Protein AF-A0A3A4P317-F1 (afdb_monomer_lite)

Sequence (130 aa):
MAFIAAVGSTAVFQEIRVSRVTVLSICASAALLLYILEMVRRRRLREEYSILWLFGSALILILSLKQSWLDRLAHAVGIAYPPSFLFLVGILFIILILIHFSIAISKLHQMNKKMAQELAMLKSTLSDRE

pLDDT: mean 72.69, std 14.6, range [42.28, 97.75]

Radius of gyration: 25.62 Å; chains: 1; bounding box: 72×29×71 Å

Foldseek 3Di:
DVPVVVVVVCVVVVPPPVDVVVVVVVVVVVVVVVVVVVVVVPPPDDPVVVVLVVVLVVVLVVCVVDLVVLCVVCVVVPNPDSVVSSVVVVVVSVVVVVVVVVVVVVVVVVVVVVVVVVVVVVVVVVVVVD

Secondary structure (DSSP, 8-state):
-HHHHHHHHHHHHS-----HHHHHHHHHHHHHHHHHHHHHHT--S-THHHHHHHHHHHHHHHHHH-HHHHHHHHHHHT-S-HHHHHHHHHHHHHHHHHHHHHHHHHHHHHHHHHHHHHHHHHHHHHHTT-

Structure (mmCIF, N/CA/C/O backbone):
data_AF-A0A3A4P317-F1
#
_entry.id   AF-A0A3A4P317-F1
#
loop_
_atom_site.group_PDB
_atom_site.id
_atom_site.type_symbol
_atom_site.label_atom_id
_atom_site.label_alt_id
_atom_site.label_comp_id
_atom_site.label_asym_id
_atom_site.label_entity_id
_atom_site.label_seq_id
_atom_site.pdbx_PDB_ins_code
_atom_site.Cartn_x
_atom_site.Cartn_y
_atom_site.Cartn_z
_atom_site.occupancy
_atom_site.B_iso_or_equiv
_atom_site.auth_seq_id
_atom_site.auth_comp_id
_atom_site.auth_asym_id
_atom_site.auth_atom_id
_atom_site.pdbx_PDB_model_num
ATOM 1 N N . MET A 1 1 ? 41.456 2.085 -30.705 1.00 45.91 1 MET A N 1
ATOM 2 C CA . MET A 1 1 ? 39.987 1.975 -30.537 1.00 45.91 1 MET A CA 1
ATOM 3 C C . MET A 1 1 ? 39.547 0.674 -29.844 1.00 45.91 1 MET A C 1
ATOM 5 O O . MET A 1 1 ? 38.655 0.751 -29.016 1.00 45.91 1 MET A O 1
ATOM 9 N N . ALA A 1 2 ? 40.189 -0.487 -30.060 1.00 48.41 2 ALA A N 1
ATOM 10 C CA . ALA A 1 2 ? 39.817 -1.755 -29.394 1.00 48.41 2 ALA A CA 1
ATOM 11 C C . ALA A 1 2 ? 40.173 -1.867 -27.885 1.00 48.41 2 ALA A C 1
ATOM 13 O O . ALA A 1 2 ? 39.594 -2.678 -27.173 1.00 48.41 2 ALA A O 1
ATOM 14 N N . PHE A 1 3 ? 41.090 -1.036 -27.372 1.00 42.28 3 PHE A N 1
ATOM 15 C CA . PHE A 1 3 ? 41.572 -1.110 -25.982 1.00 42.28 3 PHE A CA 1
ATOM 16 C C . PHE A 1 3 ? 40.591 -0.513 -24.949 1.00 42.28 3 PHE A C 1
ATOM 18 O O . PHE A 1 3 ? 40.491 -1.010 -23.834 1.00 42.28 3 PHE A O 1
ATOM 25 N N . ILE A 1 4 ? 39.802 0.502 -25.328 1.00 48.03 4 ILE A N 1
ATOM 26 C CA . ILE A 1 4 ? 38.842 1.168 -24.423 1.00 48.03 4 ILE A CA 1
ATOM 27 C C . ILE A 1 4 ? 37.583 0.304 -24.211 1.00 48.03 4 ILE A C 1
ATOM 29 O O . ILE A 1 4 ? 37.052 0.248 -23.105 1.00 48.03 4 ILE A O 1
ATOM 33 N N . ALA A 1 5 ? 37.152 -0.444 -25.235 1.00 49.78 5 ALA A N 1
ATOM 34 C CA . ALA A 1 5 ? 36.027 -1.378 -25.131 1.00 49.78 5 ALA A CA 1
ATOM 35 C C . ALA A 1 5 ? 36.350 -2.598 -24.243 1.00 49.78 5 ALA A C 1
ATOM 37 O O . ALA A 1 5 ? 35.496 -3.055 -23.486 1.00 49.78 5 ALA A O 1
ATOM 38 N N . ALA A 1 6 ? 37.595 -3.090 -24.286 1.00 47.53 6 ALA A N 1
ATOM 39 C CA . ALA A 1 6 ? 38.029 -4.218 -23.466 1.00 47.53 6 ALA A CA 1
ATOM 40 C C . ALA A 1 6 ? 38.144 -3.849 -21.977 1.00 47.53 6 ALA A C 1
ATOM 42 O O . ALA A 1 6 ? 37.703 -4.623 -21.139 1.00 47.53 6 ALA A O 1
ATOM 43 N N . VAL A 1 7 ? 38.660 -2.660 -21.642 1.00 51.19 7 VAL A N 1
ATOM 44 C CA . VAL A 1 7 ? 38.822 -2.209 -20.244 1.00 51.19 7 VAL A CA 1
ATOM 45 C C . VAL A 1 7 ? 37.474 -1.895 -19.575 1.00 51.19 7 VAL A C 1
ATOM 47 O O . VAL A 1 7 ? 37.282 -2.219 -18.406 1.00 51.19 7 VAL A O 1
ATOM 50 N N . GLY A 1 8 ? 36.507 -1.330 -20.310 1.00 47.69 8 GLY A N 1
ATOM 51 C CA . GLY A 1 8 ? 35.166 -1.048 -19.779 1.00 47.69 8 GLY A CA 1
ATOM 52 C C . GLY A 1 8 ? 34.302 -2.299 -19.577 1.00 47.69 8 GLY A C 1
ATOM 53 O O . GLY A 1 8 ? 33.553 -2.381 -18.606 1.00 47.69 8 GLY A O 1
ATOM 54 N N . SER A 1 9 ? 34.438 -3.300 -20.456 1.00 49.53 9 SER A N 1
ATOM 55 C CA . SER A 1 9 ? 33.684 -4.556 -20.359 1.00 49.53 9 SER A CA 1
ATOM 56 C C . SER A 1 9 ? 34.301 -5.564 -19.386 1.00 49.53 9 SER A C 1
ATOM 58 O O . SER A 1 9 ? 33.587 -6.436 -18.908 1.00 49.53 9 SER A O 1
ATOM 60 N N . THR A 1 10 ? 35.594 -5.486 -19.065 1.00 48.56 10 THR A N 1
ATOM 61 C CA . THR A 1 10 ? 36.190 -6.348 -18.031 1.00 48.56 10 THR A CA 1
ATOM 62 C C . THR A 1 10 ? 36.025 -5.749 -16.637 1.00 48.56 10 THR A C 1
ATOM 64 O O . THR A 1 10 ? 35.708 -6.486 -15.713 1.00 48.56 10 THR A O 1
ATOM 67 N N . ALA A 1 11 ? 36.097 -4.423 -16.472 1.00 47.72 11 ALA A N 1
ATOM 68 C CA . ALA A 1 11 ? 35.940 -3.777 -15.163 1.00 47.72 11 ALA A CA 1
ATOM 69 C C . ALA A 1 11 ? 34.534 -3.941 -14.549 1.00 47.72 11 ALA A C 1
ATOM 71 O O . ALA A 1 11 ? 34.412 -4.119 -13.340 1.00 47.72 11 ALA A O 1
ATOM 72 N N . VAL A 1 12 ? 33.474 -3.941 -15.368 1.00 50.91 12 VAL A N 1
ATOM 73 C CA . VAL A 1 12 ? 32.085 -4.102 -14.886 1.00 50.91 12 VAL A CA 1
ATOM 74 C C . VAL A 1 12 ? 31.757 -5.560 -14.535 1.00 50.91 12 VAL A C 1
ATOM 76 O O . VAL A 1 12 ? 30.985 -5.813 -13.614 1.00 50.91 12 VAL A O 1
ATOM 79 N N . PHE A 1 13 ? 32.365 -6.532 -15.222 1.00 46.59 13 PHE A N 1
ATOM 80 C CA . PHE A 1 13 ? 32.109 -7.961 -14.995 1.00 46.59 13 PHE A CA 1
ATOM 81 C C . PHE A 1 13 ? 33.074 -8.609 -13.983 1.00 46.59 13 PHE A C 1
ATOM 83 O O . PHE A 1 13 ? 32.813 -9.719 -13.521 1.00 46.59 13 PHE A O 1
ATOM 90 N N . GLN A 1 14 ? 34.164 -7.931 -13.602 1.00 50.50 14 GLN A N 1
ATOM 91 C CA . GLN A 1 14 ? 35.221 -8.478 -12.737 1.00 50.50 14 GLN A CA 1
ATOM 92 C C . GLN A 1 14 ? 35.083 -8.101 -11.243 1.00 50.50 14 GLN A C 1
ATOM 94 O O . GLN A 1 14 ? 35.778 -8.678 -10.409 1.00 50.50 14 GLN A O 1
ATOM 99 N N . GLU A 1 15 ? 34.136 -7.230 -10.869 1.00 49.72 15 GLU A N 1
ATOM 100 C CA . GLU A 1 15 ? 33.822 -6.873 -9.467 1.00 49.72 15 GLU A CA 1
ATOM 101 C C . GLU A 1 15 ? 32.533 -7.520 -8.920 1.00 49.72 15 GLU A C 1
ATOM 103 O O . GLU A 1 15 ? 32.035 -7.135 -7.866 1.00 49.72 15 GLU A O 1
ATOM 108 N N . ILE A 1 16 ? 32.034 -8.604 -9.528 1.00 56.22 16 ILE A N 1
ATOM 109 C C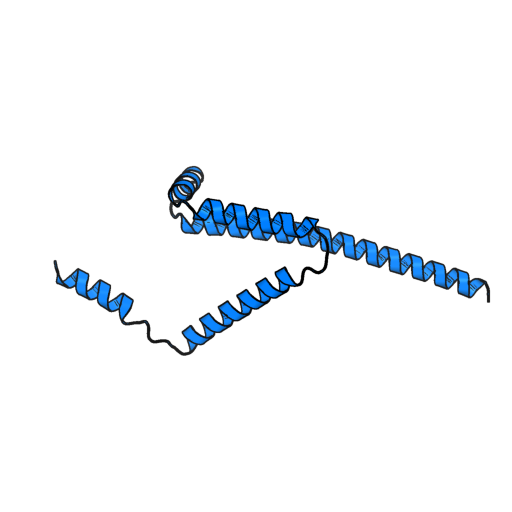A . ILE A 1 16 ? 31.116 -9.521 -8.821 1.00 56.22 16 ILE A CA 1
ATOM 110 C C . ILE A 1 16 ? 31.948 -10.454 -7.924 1.00 56.22 16 ILE A C 1
ATOM 112 O O . ILE A 1 16 ? 31.865 -11.680 -7.997 1.00 56.22 16 ILE A O 1
ATOM 116 N N . ARG A 1 17 ? 32.781 -9.893 -7.036 1.00 58.53 17 ARG A N 1
ATOM 117 C CA . ARG A 1 17 ? 33.127 -10.645 -5.827 1.00 58.53 17 ARG A CA 1
ATOM 118 C C . ARG A 1 17 ? 31.865 -10.649 -4.996 1.00 58.53 17 ARG A C 1
ATOM 120 O O . ARG A 1 17 ? 31.454 -9.601 -4.505 1.00 58.53 17 ARG A O 1
ATOM 127 N N . VAL A 1 18 ? 31.266 -11.825 -4.835 1.00 61.94 18 VAL A N 1
ATOM 128 C CA . VAL A 1 18 ? 30.160 -12.056 -3.902 1.00 61.94 18 VAL A CA 1
ATOM 129 C C . VAL A 1 18 ? 30.687 -11.804 -2.489 1.00 61.94 18 VAL A C 1
ATOM 131 O O . VAL A 1 18 ? 31.138 -12.690 -1.766 1.00 61.94 18 VAL A O 1
ATOM 134 N N . SER A 1 19 ? 30.743 -10.532 -2.127 1.00 72.75 19 SER A N 1
ATOM 135 C CA . SER A 1 19 ? 31.095 -10.068 -0.804 1.00 72.75 19 SER A CA 1
ATOM 136 C C . SER A 1 19 ? 29.987 -10.540 0.129 1.00 72.75 19 SER A C 1
ATOM 138 O O . SER A 1 19 ? 28.810 -10.553 -0.234 1.00 72.75 19 SER A O 1
ATOM 140 N N . ARG A 1 20 ? 30.352 -10.962 1.345 1.00 76.19 20 ARG A N 1
ATOM 141 C CA . ARG A 1 20 ? 29.384 -11.447 2.348 1.00 76.19 20 ARG A CA 1
ATOM 142 C C . ARG A 1 20 ? 28.239 -10.449 2.552 1.00 76.19 20 ARG A C 1
ATOM 144 O O . ARG A 1 20 ? 27.103 -10.854 2.759 1.00 76.19 20 ARG A O 1
ATOM 151 N N . VAL A 1 21 ? 28.542 -9.160 2.399 1.00 79.50 21 VAL A N 1
ATOM 152 C CA . VAL A 1 21 ? 27.580 -8.055 2.410 1.00 79.50 21 VAL A CA 1
ATOM 153 C C . VAL A 1 21 ? 26.572 -8.158 1.263 1.00 79.50 21 VAL A C 1
ATOM 155 O O . VAL A 1 21 ? 25.386 -8.061 1.523 1.00 79.50 21 VAL A O 1
ATOM 158 N N . THR A 1 22 ? 26.995 -8.444 0.028 1.00 77.75 22 THR A N 1
ATOM 159 C CA . THR A 1 22 ? 26.087 -8.594 -1.124 1.00 77.75 22 THR A CA 1
ATOM 160 C C . THR A 1 22 ? 25.124 -9.766 -0.940 1.00 77.75 22 THR A C 1
ATOM 162 O O . THR A 1 22 ? 23.926 -9.620 -1.170 1.00 77.75 22 THR A O 1
ATOM 165 N N . VAL A 1 23 ? 25.613 -10.912 -0.447 1.00 84.81 23 VAL A N 1
ATOM 166 C CA . VAL A 1 23 ? 24.752 -12.068 -0.132 1.00 84.81 23 VAL A CA 1
ATOM 167 C C . VAL A 1 23 ? 23.768 -11.725 0.987 1.00 84.81 23 VAL A C 1
ATOM 169 O O . VAL A 1 23 ? 22.583 -12.021 0.866 1.00 84.81 23 VAL A O 1
ATOM 172 N N . LEU A 1 24 ? 24.229 -11.056 2.049 1.00 81.75 24 LEU A N 1
ATOM 173 C CA . LEU A 1 24 ? 23.363 -10.604 3.140 1.00 81.75 24 LEU A CA 1
ATOM 174 C C . LEU A 1 24 ? 22.314 -9.599 2.660 1.00 81.75 24 LEU A C 1
ATOM 176 O O . LEU A 1 24 ? 21.155 -9.727 3.036 1.00 81.75 24 LEU A O 1
ATOM 180 N N . SER A 1 25 ? 22.680 -8.646 1.804 1.00 71.06 25 SER A N 1
ATOM 181 C CA . SER A 1 25 ? 21.756 -7.670 1.226 1.00 71.06 25 SER A CA 1
ATOM 182 C C . SER A 1 25 ? 20.710 -8.335 0.334 1.00 71.06 25 SER A C 1
ATOM 184 O O . SER A 1 25 ? 19.535 -7.983 0.427 1.00 71.06 25 SER A O 1
ATOM 186 N N . ILE A 1 26 ? 21.095 -9.324 -0.479 1.00 84.56 26 ILE A N 1
ATOM 187 C CA . ILE A 1 26 ? 20.157 -10.103 -1.299 1.00 84.56 26 ILE A CA 1
ATOM 188 C C . ILE A 1 26 ? 19.224 -10.924 -0.402 1.00 84.56 26 ILE A C 1
ATOM 190 O O . ILE A 1 26 ? 18.010 -10.856 -0.579 1.00 84.56 26 ILE A O 1
ATOM 194 N N . CYS A 1 27 ? 19.755 -11.640 0.593 1.00 90.50 27 CYS A N 1
ATOM 195 C CA . CYS A 1 27 ? 18.950 -12.425 1.531 1.00 90.50 27 CYS A CA 1
ATOM 196 C C . CYS A 1 27 ? 17.996 -11.547 2.347 1.00 90.50 27 CYS A C 1
ATOM 198 O O . CYS A 1 27 ? 16.826 -11.889 2.481 1.00 90.50 27 CYS A O 1
ATOM 200 N N . ALA A 1 28 ? 18.459 -10.404 2.856 1.00 82.44 28 ALA A N 1
ATOM 201 C CA . ALA A 1 28 ? 17.631 -9.450 3.587 1.00 82.44 28 ALA A CA 1
ATOM 202 C C . ALA A 1 28 ? 16.537 -8.856 2.690 1.00 82.44 28 ALA A C 1
ATOM 204 O O . ALA A 1 28 ? 15.383 -8.784 3.105 1.00 82.44 28 ALA A O 1
ATOM 205 N N . SER A 1 29 ? 16.870 -8.500 1.446 1.00 70.12 29 SER A N 1
ATOM 206 C CA . SER A 1 29 ? 15.895 -7.992 0.471 1.00 70.12 29 SER A CA 1
ATOM 207 C C . SER A 1 29 ? 14.861 -9.057 0.100 1.00 70.12 29 SER A C 1
ATOM 209 O O . SER A 1 29 ? 13.670 -8.764 0.055 1.00 70.12 29 SER A O 1
ATOM 211 N N . ALA A 1 30 ? 15.287 -10.307 -0.105 1.00 87.00 30 ALA A N 1
ATOM 212 C CA . ALA A 1 30 ? 14.399 -11.432 -0.384 1.00 87.00 30 ALA A CA 1
ATOM 213 C C . ALA A 1 30 ? 13.512 -11.776 0.823 1.00 87.00 30 ALA A C 1
ATOM 215 O O . ALA A 1 30 ? 12.321 -12.014 0.654 1.00 87.00 30 ALA A O 1
ATOM 216 N N . ALA A 1 31 ? 14.057 -11.752 2.041 1.00 86.50 31 ALA A N 1
ATOM 217 C CA . ALA A 1 31 ? 13.299 -11.967 3.270 1.00 86.50 31 ALA A CA 1
ATOM 218 C C . ALA A 1 31 ? 12.270 -10.853 3.498 1.00 86.50 31 ALA A C 1
ATOM 220 O O . ALA A 1 31 ? 11.121 -11.146 3.816 1.00 86.50 31 ALA A O 1
ATOM 221 N N . LEU A 1 32 ? 12.649 -9.590 3.275 1.00 72.75 32 LEU A N 1
ATOM 222 C CA . LEU A 1 32 ? 11.737 -8.447 3.318 1.00 72.75 32 LEU A CA 1
ATOM 223 C C . LEU A 1 32 ? 10.624 -8.599 2.273 1.00 72.75 32 LEU A C 1
ATOM 225 O O . LEU A 1 32 ? 9.453 -8.418 2.594 1.00 72.75 32 LEU A O 1
ATOM 229 N N . LEU A 1 33 ? 10.972 -8.979 1.040 1.00 68.31 33 LEU A N 1
ATOM 230 C CA . LEU A 1 33 ? 10.014 -9.221 -0.036 1.00 68.31 33 LEU A CA 1
ATOM 231 C C . LEU A 1 33 ? 9.037 -10.346 0.331 1.00 68.31 33 LEU A C 1
ATOM 233 O O . LEU A 1 33 ? 7.829 -10.161 0.220 1.00 68.31 33 LEU A O 1
ATOM 237 N N . LEU A 1 34 ? 9.541 -11.488 0.806 1.00 80.00 34 LEU A N 1
ATOM 238 C CA . LEU A 1 34 ? 8.721 -12.617 1.252 1.00 80.00 34 LEU A CA 1
ATOM 239 C C . LEU A 1 34 ? 7.843 -12.237 2.442 1.00 80.00 34 LEU A C 1
ATOM 241 O O . LEU A 1 34 ? 6.684 -12.632 2.481 1.00 80.00 34 LEU A O 1
ATOM 245 N N . TYR A 1 35 ? 8.352 -11.436 3.376 1.00 72.31 35 TYR A N 1
ATOM 246 C CA . TYR A 1 35 ? 7.579 -10.930 4.504 1.00 72.31 35 TYR A CA 1
ATOM 247 C C . TYR A 1 35 ? 6.443 -10.014 4.044 1.00 72.31 35 TYR A C 1
ATOM 249 O O . TYR A 1 35 ? 5.306 -10.189 4.479 1.00 72.31 35 TYR A O 1
ATOM 257 N N . ILE A 1 36 ? 6.718 -9.083 3.124 1.00 66.25 36 ILE A N 1
ATOM 258 C CA . ILE A 1 36 ? 5.701 -8.214 2.516 1.00 66.25 36 ILE A CA 1
ATOM 259 C C . ILE A 1 36 ? 4.665 -9.061 1.766 1.00 66.25 36 ILE A C 1
ATOM 261 O O . ILE A 1 36 ? 3.466 -8.850 1.943 1.00 66.25 36 ILE A O 1
ATOM 265 N N . LEU A 1 37 ? 5.099 -10.043 0.971 1.00 66.88 37 LEU A N 1
ATOM 266 C CA . LEU A 1 37 ? 4.210 -10.949 0.241 1.00 66.88 37 LEU A CA 1
ATOM 267 C C . LEU A 1 37 ? 3.363 -11.811 1.180 1.00 66.88 37 LEU A C 1
ATOM 269 O O . LEU A 1 37 ? 2.171 -11.966 0.934 1.00 66.88 37 LEU A O 1
ATOM 273 N N . GLU A 1 38 ? 3.930 -12.329 2.267 1.00 70.56 38 GLU A N 1
ATOM 274 C CA . GLU A 1 38 ? 3.209 -13.105 3.280 1.00 70.56 38 GLU A CA 1
ATOM 275 C C . GLU A 1 38 ? 2.214 -12.220 4.043 1.00 70.56 38 GLU A C 1
ATOM 277 O O . GLU A 1 38 ? 1.087 -12.645 4.274 1.00 70.56 38 GLU A O 1
ATOM 282 N N . MET A 1 39 ? 2.564 -10.966 4.358 1.00 58.66 39 MET A N 1
ATOM 283 C CA . MET A 1 39 ? 1.647 -9.965 4.929 1.00 58.66 39 MET A CA 1
ATOM 284 C C . MET A 1 39 ? 0.480 -9.654 3.985 1.00 58.66 39 MET A C 1
ATOM 286 O O . MET A 1 39 ? -0.676 -9.601 4.409 1.00 58.66 39 MET A O 1
ATOM 290 N N . VAL A 1 40 ? 0.765 -9.491 2.690 1.00 57.78 40 VAL A N 1
ATOM 291 C CA . VAL A 1 40 ? -0.253 -9.282 1.651 1.00 57.78 40 VAL A CA 1
ATOM 292 C C . VAL A 1 40 ? -1.128 -10.529 1.482 1.00 57.78 40 VAL A C 1
ATOM 294 O O . VAL A 1 40 ? -2.346 -10.407 1.358 1.00 57.78 40 VAL A O 1
ATOM 297 N N . ARG A 1 41 ? -0.536 -11.726 1.515 1.00 59.59 41 ARG A N 1
ATOM 298 C CA . ARG A 1 41 ? -1.222 -13.015 1.344 1.00 59.59 41 ARG A CA 1
ATOM 299 C C . ARG A 1 41 ? -2.027 -13.421 2.579 1.00 59.59 41 ARG A C 1
ATOM 301 O O . ARG A 1 41 ? -3.084 -14.029 2.438 1.00 59.59 41 ARG A O 1
ATOM 308 N N . ARG A 1 42 ? -1.604 -13.025 3.784 1.00 54.50 42 ARG A N 1
ATOM 309 C CA . ARG A 1 42 ? -2.344 -13.218 5.045 1.00 54.50 42 ARG A CA 1
ATOM 310 C C . ARG A 1 42 ? -3.554 -12.294 5.209 1.00 54.50 42 ARG A C 1
ATOM 312 O O . ARG A 1 42 ? -4.140 -12.269 6.291 1.00 54.50 42 ARG A O 1
ATOM 319 N N . ARG A 1 43 ? -4.002 -11.606 4.149 1.00 51.19 43 ARG A N 1
ATOM 320 C CA . ARG A 1 43 ? -5.295 -10.897 4.085 1.00 51.19 43 ARG A CA 1
ATOM 321 C C . ARG A 1 43 ? -6.484 -11.855 4.206 1.00 51.19 43 ARG A C 1
ATOM 323 O O . ARG A 1 43 ? -7.221 -12.126 3.264 1.00 51.19 43 ARG A O 1
ATOM 330 N N . ARG A 1 44 ? -6.728 -12.304 5.430 1.00 49.59 44 ARG A N 1
ATOM 331 C CA . ARG A 1 44 ? -7.884 -13.088 5.857 1.00 49.59 44 ARG A CA 1
ATOM 332 C C . ARG A 1 44 ? -9.139 -12.216 6.039 1.00 49.59 44 ARG A C 1
ATOM 334 O O . ARG A 1 44 ? -9.867 -12.461 6.990 1.00 49.59 44 ARG A O 1
ATOM 341 N N . LEU A 1 45 ? -9.389 -11.206 5.186 1.00 46.03 45 LEU A N 1
ATOM 342 C CA . LEU A 1 45 ? -10.609 -10.372 5.208 1.00 46.03 45 LEU A CA 1
ATOM 343 C C . LEU A 1 45 ? -10.916 -9.694 3.846 1.00 46.03 45 LEU A C 1
ATOM 345 O O . LEU A 1 45 ? -10.168 -8.824 3.411 1.00 46.03 45 LEU A O 1
ATOM 349 N N . ARG A 1 46 ? -12.089 -10.065 3.294 1.00 53.31 46 ARG A N 1
ATOM 350 C CA . ARG A 1 46 ? -12.987 -9.427 2.293 1.00 53.31 46 ARG A CA 1
ATOM 351 C C . ARG A 1 46 ? -12.502 -9.266 0.836 1.00 53.31 46 ARG A C 1
ATOM 353 O O . ARG A 1 46 ? -11.512 -8.600 0.554 1.00 53.31 46 ARG A O 1
ATOM 360 N N . GLU A 1 47 ? -13.302 -9.818 -0.085 1.00 49.22 47 GLU A N 1
ATOM 361 C CA . GLU A 1 47 ? -13.174 -9.802 -1.559 1.00 49.22 47 GLU A CA 1
ATOM 362 C C . GLU A 1 47 ? -12.858 -8.428 -2.179 1.00 49.22 47 GLU A C 1
ATOM 364 O O . GLU A 1 47 ? -12.200 -8.364 -3.214 1.00 49.22 47 GLU A O 1
ATOM 369 N N . GLU A 1 48 ? -13.240 -7.323 -1.533 1.00 57.28 48 GLU A N 1
ATOM 370 C CA . GLU A 1 48 ? -13.040 -5.959 -2.049 1.00 57.28 48 GLU A CA 1
ATOM 371 C C . GLU A 1 48 ? -11.566 -5.522 -2.100 1.00 57.28 48 GLU A C 1
ATOM 373 O O . GLU A 1 48 ? -11.162 -4.770 -2.989 1.00 57.28 48 GLU A O 1
ATOM 378 N N . TYR A 1 49 ? -10.722 -5.998 -1.179 1.00 56.22 49 TYR A N 1
ATOM 379 C CA . TYR A 1 49 ? -9.343 -5.511 -1.081 1.00 56.22 49 TYR A CA 1
ATOM 380 C C . TYR 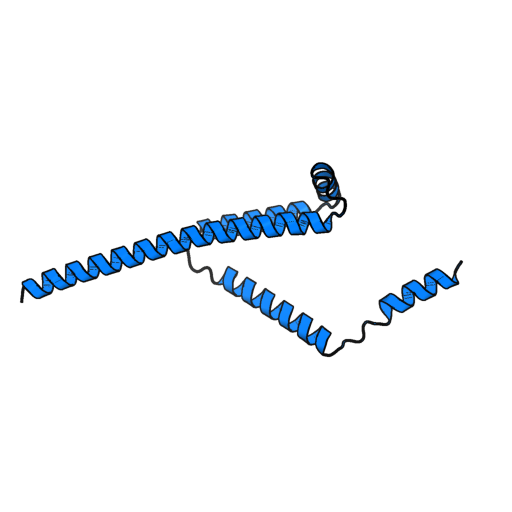A 1 49 ? -8.373 -6.174 -2.067 1.00 56.22 49 TYR A C 1
ATOM 382 O O . TYR A 1 49 ? -7.331 -5.598 -2.396 1.00 56.22 49 TYR A O 1
ATOM 390 N N . SER A 1 50 ? -8.710 -7.375 -2.541 1.00 61.66 50 SER A N 1
ATOM 391 C CA . SER A 1 50 ? -7.940 -8.095 -3.561 1.00 61.66 50 SER A CA 1
ATOM 392 C C . SER A 1 50 ? -8.035 -7.407 -4.923 1.00 61.66 50 SER A C 1
ATOM 394 O O . SER A 1 50 ? -7.077 -7.444 -5.688 1.00 61.66 50 SER A O 1
ATOM 396 N N . ILE A 1 51 ? -9.149 -6.719 -5.200 1.00 66.31 51 ILE A N 1
ATOM 397 C CA . ILE A 1 51 ? -9.407 -6.033 -6.474 1.00 66.31 51 ILE A CA 1
ATOM 398 C C . ILE A 1 51 ? -8.443 -4.860 -6.678 1.00 66.31 51 ILE A C 1
ATOM 400 O O . ILE A 1 51 ? -7.858 -4.736 -7.747 1.00 66.31 51 ILE A O 1
ATOM 404 N N . LEU A 1 52 ? -8.211 -4.034 -5.652 1.00 64.62 52 LEU A N 1
ATOM 405 C CA . LEU A 1 52 ? -7.256 -2.915 -5.727 1.00 64.62 52 LEU A CA 1
ATOM 406 C C . LEU A 1 52 ? -5.819 -3.396 -5.978 1.00 64.62 52 LEU A C 1
ATOM 408 O O . LEU A 1 52 ? -5.075 -2.779 -6.739 1.00 64.62 52 LEU A O 1
ATOM 412 N N . TRP A 1 53 ? -5.433 -4.513 -5.358 1.00 66.44 53 TRP A N 1
ATOM 413 C CA . TRP A 1 53 ? -4.094 -5.085 -5.509 1.00 66.44 53 TRP A CA 1
ATOM 414 C C . TRP A 1 53 ? -3.913 -5.777 -6.871 1.00 66.44 53 TRP A C 1
ATOM 416 O O . TRP A 1 53 ? -2.880 -5.606 -7.521 1.00 66.44 53 TRP A O 1
ATOM 426 N N . LEU A 1 54 ? -4.941 -6.489 -7.349 1.00 68.19 54 LEU A N 1
ATOM 427 C CA . LEU A 1 54 ? -5.001 -7.051 -8.704 1.00 68.19 54 LEU A CA 1
ATOM 428 C C . LEU A 1 54 ? -4.974 -5.956 -9.772 1.00 68.19 54 LEU A C 1
ATOM 430 O O . LEU A 1 54 ? -4.225 -6.065 -10.734 1.00 68.19 54 LEU A O 1
ATOM 434 N N . PHE A 1 55 ? -5.730 -4.874 -9.586 1.00 74.81 55 PHE A N 1
ATOM 435 C CA . PHE A 1 55 ? -5.752 -3.754 -10.522 1.00 74.81 55 PHE A CA 1
ATOM 436 C C . PHE A 1 55 ? -4.401 -3.037 -10.582 1.00 74.81 55 PHE A C 1
ATOM 438 O O . PHE A 1 55 ? -3.894 -2.777 -11.668 1.00 74.81 55 PHE A O 1
ATOM 445 N N . GLY A 1 56 ? -3.779 -2.765 -9.433 1.00 71.81 56 GLY A N 1
ATOM 446 C CA . GLY A 1 56 ? -2.463 -2.129 -9.385 1.00 71.81 56 GLY A CA 1
ATOM 447 C C . GLY A 1 56 ? -1.353 -2.970 -10.001 1.00 71.81 56 GLY A C 1
ATOM 448 O O . GLY A 1 56 ? -0.567 -2.469 -10.802 1.00 71.81 56 GLY A O 1
ATOM 449 N N . SER A 1 57 ? -1.312 -4.262 -9.667 1.00 72.06 57 SER A N 1
ATOM 450 C CA . SER A 1 57 ? -0.347 -5.191 -10.266 1.00 72.06 57 SER A CA 1
ATOM 451 C C . SER A 1 57 ? -0.585 -5.366 -11.767 1.00 72.06 57 SER A C 1
ATOM 453 O O . SER A 1 57 ? 0.380 -5.327 -12.525 1.00 72.06 57 SER A O 1
ATOM 455 N N . ALA A 1 58 ? -1.839 -5.454 -12.222 1.00 77.12 58 ALA A N 1
ATOM 456 C CA . ALA A 1 58 ? -2.176 -5.483 -13.644 1.00 77.12 58 ALA A CA 1
ATOM 457 C C . ALA A 1 58 ? -1.776 -4.186 -14.364 1.00 77.12 58 ALA A C 1
ATOM 459 O O . ALA A 1 58 ? -1.195 -4.249 -15.443 1.00 77.12 58 ALA A O 1
ATOM 460 N N . LEU A 1 59 ? -2.020 -3.016 -13.767 1.00 77.69 59 LEU A N 1
ATOM 461 C CA . LEU A 1 59 ? -1.637 -1.723 -14.338 1.00 77.69 59 LEU A CA 1
ATOM 462 C C . LEU A 1 59 ? -0.115 -1.619 -14.506 1.00 77.69 59 LEU A C 1
ATOM 464 O O . LEU A 1 59 ? 0.363 -1.233 -15.573 1.00 77.69 59 LEU A O 1
ATOM 468 N N . ILE A 1 60 ? 0.647 -2.022 -13.483 1.00 71.06 60 ILE A N 1
ATOM 469 C CA . ILE A 1 60 ? 2.116 -2.071 -13.536 1.00 71.06 60 ILE A CA 1
ATOM 470 C C . ILE A 1 60 ? 2.590 -3.084 -14.587 1.00 71.06 60 ILE A C 1
ATOM 472 O O . ILE A 1 60 ? 3.499 -2.783 -15.358 1.00 71.06 60 ILE A O 1
ATOM 476 N N . LEU A 1 61 ? 1.962 -4.261 -14.665 1.00 73.50 61 LEU A N 1
ATOM 477 C CA . LEU A 1 61 ? 2.288 -5.289 -15.654 1.00 73.50 61 LEU A CA 1
ATOM 478 C C . LEU A 1 61 ? 2.058 -4.782 -17.087 1.00 73.50 61 LEU A C 1
ATOM 480 O O . LEU A 1 61 ? 2.920 -4.951 -17.947 1.00 73.50 61 LEU A O 1
ATOM 484 N N . ILE A 1 62 ? 0.931 -4.107 -17.333 1.00 77.19 62 ILE A N 1
ATOM 485 C CA . ILE A 1 62 ? 0.593 -3.495 -18.626 1.00 77.19 62 ILE A CA 1
AT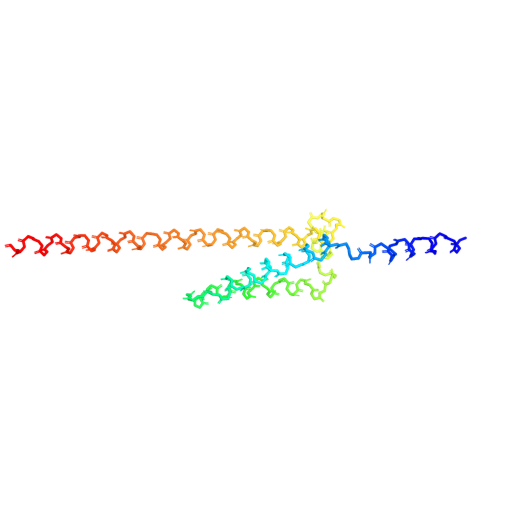OM 486 C C . ILE A 1 62 ? 1.614 -2.414 -18.996 1.00 77.19 62 ILE A C 1
ATOM 488 O O . ILE A 1 62 ? 2.106 -2.398 -20.126 1.00 77.19 62 ILE A O 1
ATOM 492 N N . LEU A 1 63 ? 1.985 -1.553 -18.042 1.00 69.00 63 LEU A N 1
ATOM 493 C CA . LEU A 1 63 ? 3.032 -0.542 -18.229 1.00 69.00 63 LEU A CA 1
ATOM 494 C C . LEU A 1 63 ? 4.403 -1.175 -18.526 1.00 69.00 63 LEU A C 1
ATOM 496 O O . LEU A 1 63 ? 5.165 -0.639 -19.329 1.00 69.00 63 LEU A O 1
ATOM 500 N N . SER A 1 64 ? 4.704 -2.332 -17.930 1.00 70.62 64 SER A N 1
ATOM 501 C CA . SER A 1 64 ? 5.966 -3.054 -18.125 1.00 70.62 64 SER A CA 1
ATOM 502 C C . SER A 1 64 ? 6.044 -3.837 -19.442 1.00 70.62 64 SER A C 1
ATOM 504 O O . SER A 1 64 ? 7.148 -4.099 -19.916 1.00 70.62 64 SER A O 1
ATOM 506 N N . LEU A 1 65 ? 4.916 -4.224 -20.047 1.00 74.56 65 LEU A N 1
ATOM 507 C CA . LEU A 1 65 ? 4.887 -5.056 -21.262 1.00 74.56 65 LEU A CA 1
ATOM 508 C C . LEU A 1 65 ? 5.387 -4.320 -22.516 1.00 74.56 65 LEU A C 1
ATOM 510 O O . LEU A 1 65 ? 5.778 -4.961 -23.493 1.00 74.56 65 LEU A O 1
ATOM 514 N N . LYS A 1 66 ? 5.404 -2.982 -22.513 1.00 67.44 66 LYS A N 1
ATOM 515 C CA . LYS A 1 66 ? 5.967 -2.191 -23.613 1.00 67.44 66 LYS A CA 1
ATOM 516 C C . LYS A 1 66 ? 6.613 -0.896 -23.120 1.00 67.44 66 LYS A C 1
ATOM 518 O O . LYS A 1 66 ? 5.941 0.111 -22.896 1.00 67.44 66 LYS A O 1
ATOM 523 N N . GLN A 1 67 ? 7.944 -0.891 -23.127 1.00 64.94 67 GLN A N 1
ATOM 524 C CA . GLN A 1 67 ? 8.797 0.258 -22.801 1.00 64.94 67 GLN A CA 1
ATOM 525 C C . GLN A 1 67 ? 8.457 1.520 -23.620 1.00 64.94 67 GLN A C 1
ATOM 527 O O . GLN A 1 67 ? 8.494 2.629 -23.105 1.00 64.94 67 GLN A O 1
ATOM 532 N N . SER A 1 68 ? 7.957 1.351 -24.850 1.00 66.38 68 SER A N 1
ATOM 533 C CA . SER A 1 68 ? 7.526 2.458 -25.713 1.00 66.38 68 SER A CA 1
ATOM 534 C C . SER A 1 68 ? 6.324 3.268 -25.202 1.00 66.38 68 SER A C 1
ATOM 536 O O . SER A 1 68 ? 6.109 4.380 -25.681 1.00 66.38 68 SER A O 1
ATOM 538 N N . TRP A 1 69 ? 5.468 2.706 -24.337 1.00 69.38 69 TRP A N 1
ATOM 539 C CA . TRP A 1 69 ? 4.379 3.473 -23.703 1.00 69.38 69 TRP A CA 1
ATOM 540 C C . TRP A 1 69 ? 4.896 4.257 -22.507 1.00 69.38 69 TRP A C 1
ATOM 542 O O . TRP A 1 69 ? 4.492 5.398 -22.298 1.00 69.38 69 TRP A O 1
ATOM 552 N N . LEU A 1 70 ? 5.820 3.645 -21.769 1.00 65.44 70 LEU A N 1
ATOM 553 C CA . LEU A 1 70 ? 6.487 4.256 -20.636 1.00 65.44 70 LEU A CA 1
ATOM 554 C C . LEU A 1 70 ? 7.289 5.486 -21.068 1.00 65.44 70 LEU A C 1
ATOM 556 O O . LEU A 1 70 ? 7.135 6.538 -20.459 1.00 65.44 70 LEU A O 1
ATOM 560 N N . ASP A 1 71 ? 8.046 5.384 -22.163 1.00 69.56 71 ASP A N 1
ATOM 561 C CA . ASP A 1 71 ? 8.808 6.508 -22.718 1.00 69.56 71 ASP A CA 1
ATOM 562 C C . ASP A 1 71 ? 7.888 7.664 -23.131 1.00 69.56 71 ASP A C 1
ATOM 564 O O . ASP A 1 71 ? 8.166 8.820 -22.825 1.00 69.56 71 ASP A O 1
ATOM 568 N N . ARG A 1 72 ? 6.743 7.372 -23.768 1.00 70.44 72 ARG A N 1
ATOM 569 C CA . ARG A 1 72 ? 5.772 8.406 -24.175 1.00 70.44 72 ARG A CA 1
ATOM 570 C C . ARG A 1 72 ? 5.142 9.122 -22.982 1.00 70.44 72 ARG A C 1
ATOM 572 O O . ARG A 1 72 ? 5.001 10.341 -23.014 1.00 70.44 72 ARG A O 1
ATOM 579 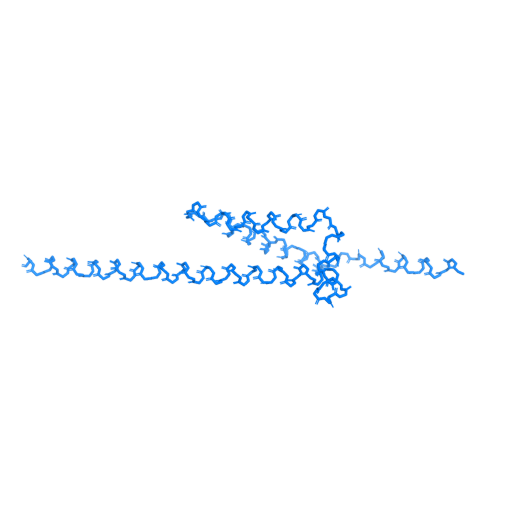N N 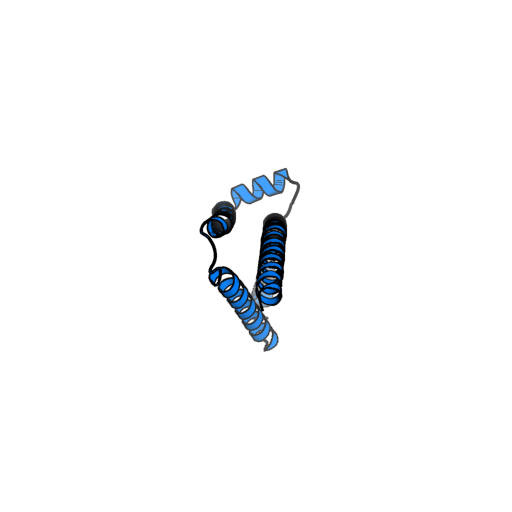. LEU A 1 73 ? 4.771 8.379 -21.941 1.00 66.69 73 LEU A N 1
ATOM 580 C CA . LEU A 1 73 ? 4.218 8.940 -20.705 1.00 66.69 73 LEU A CA 1
ATOM 581 C C . LEU A 1 73 ? 5.270 9.734 -19.921 1.00 66.69 73 LEU A C 1
ATOM 583 O O . LEU A 1 73 ? 4.979 10.837 -19.465 1.00 66.69 73 LEU A O 1
ATOM 587 N N . ALA A 1 74 ? 6.495 9.217 -19.816 1.00 69.81 74 ALA A N 1
ATOM 588 C CA . ALA A 1 74 ? 7.605 9.904 -19.165 1.00 69.81 74 ALA A CA 1
ATOM 589 C C . ALA A 1 74 ? 7.925 11.228 -19.877 1.00 69.81 74 ALA A C 1
ATOM 591 O O . ALA A 1 74 ? 8.008 12.265 -19.219 1.00 69.81 74 ALA A O 1
ATOM 592 N N . HIS A 1 75 ? 7.982 11.228 -21.213 1.00 71.94 75 HIS A N 1
ATOM 593 C CA . HIS A 1 75 ? 8.168 12.447 -22.001 1.00 71.94 75 HIS A CA 1
ATOM 594 C C . HIS A 1 75 ? 7.013 13.446 -21.852 1.00 71.94 75 HIS A C 1
ATOM 596 O O . HIS A 1 75 ? 7.280 14.642 -21.763 1.00 71.94 75 HIS A O 1
ATOM 602 N N . ALA A 1 76 ? 5.758 12.991 -21.763 1.00 70.81 76 ALA A N 1
ATOM 603 C CA . ALA A 1 76 ? 4.608 13.874 -21.540 1.00 70.81 76 ALA A CA 1
ATOM 604 C C . ALA A 1 76 ? 4.654 14.583 -20.173 1.00 70.81 76 ALA A C 1
ATOM 606 O O . ALA A 1 76 ? 4.208 15.721 -20.051 1.00 70.81 76 ALA A O 1
ATOM 607 N N . VAL A 1 77 ? 5.218 13.925 -19.157 1.00 71.44 77 VAL A N 1
ATOM 608 C CA . VAL A 1 77 ? 5.410 14.483 -17.806 1.00 71.44 77 VAL A CA 1
ATOM 609 C C . VAL A 1 77 ? 6.737 15.261 -17.690 1.00 71.44 77 VAL A C 1
ATOM 611 O O . VAL A 1 77 ? 6.963 15.956 -16.704 1.00 71.44 77 VAL A O 1
ATOM 614 N N . GLY A 1 78 ? 7.610 15.195 -18.704 1.00 70.25 78 GLY A N 1
ATOM 615 C CA . GLY A 1 78 ? 8.917 15.864 -18.722 1.00 70.25 78 GLY A CA 1
ATOM 616 C C . GLY A 1 78 ? 10.037 15.098 -18.005 1.00 70.25 78 GLY A C 1
ATOM 617 O O . GLY A 1 78 ? 11.081 15.669 -17.699 1.00 70.25 78 GLY A O 1
ATOM 618 N N . ILE A 1 79 ? 9.846 13.806 -17.729 1.00 73.56 79 ILE A N 1
ATOM 619 C CA . ILE A 1 79 ? 10.835 12.943 -17.075 1.00 73.56 79 ILE A CA 1
ATOM 620 C C . ILE A 1 79 ? 11.724 12.302 -18.144 1.00 73.56 79 ILE A C 1
ATOM 622 O O . ILE A 1 79 ? 11.275 11.478 -18.933 1.00 73.56 79 ILE A O 1
ATOM 626 N N . ALA A 1 80 ? 13.009 12.662 -18.144 1.00 66.12 80 ALA A N 1
ATOM 627 C CA . ALA A 1 80 ? 13.984 12.179 -19.124 1.00 66.12 80 ALA A CA 1
ATOM 628 C C . ALA A 1 80 ? 14.426 10.716 -18.912 1.00 66.12 80 ALA A C 1
ATOM 630 O O . ALA A 1 80 ? 15.004 10.121 -19.818 1.00 66.12 80 ALA A O 1
ATOM 631 N N . TYR A 1 81 ? 14.184 10.135 -17.728 1.00 69.50 81 TYR A N 1
ATOM 632 C CA . TYR A 1 81 ? 14.632 8.784 -17.375 1.00 69.50 81 TYR A CA 1
ATOM 633 C C . TYR A 1 81 ? 13.443 7.841 -17.098 1.00 69.50 81 TYR A C 1
ATOM 635 O O . TYR A 1 81 ? 12.789 7.973 -16.057 1.00 69.50 81 TYR A O 1
ATOM 643 N N . PRO A 1 82 ? 13.160 6.868 -17.985 1.00 67.12 82 PRO A N 1
ATOM 644 C CA . PRO A 1 82 ? 11.969 6.012 -17.893 1.00 67.12 82 PRO A CA 1
ATOM 645 C C . PRO A 1 82 ? 11.834 5.216 -16.578 1.00 67.12 82 PRO A C 1
ATOM 647 O O . PRO A 1 82 ? 10.726 5.146 -16.039 1.00 67.12 82 PRO A O 1
ATOM 650 N N . PRO A 1 83 ? 12.915 4.675 -15.974 1.00 71.56 83 PRO A N 1
ATOM 651 C CA . PRO A 1 83 ? 12.820 4.008 -14.674 1.00 71.56 83 PRO A CA 1
ATOM 652 C C . PRO A 1 83 ? 12.353 4.923 -13.531 1.00 71.56 83 PRO A C 1
ATOM 654 O O . PRO A 1 83 ? 11.600 4.482 -12.664 1.00 71.56 83 PRO A O 1
ATOM 657 N N . SER A 1 84 ? 12.734 6.205 -13.525 1.00 75.75 84 SER A N 1
ATOM 658 C CA . SER A 1 84 ? 12.308 7.155 -12.483 1.00 75.75 84 SER A CA 1
ATOM 659 C C . SER A 1 84 ? 10.799 7.407 -12.513 1.00 75.75 84 SER A C 1
ATOM 661 O O . SER A 1 84 ? 10.189 7.605 -11.464 1.00 75.75 84 SER A O 1
ATOM 663 N N . PHE A 1 85 ? 10.180 7.346 -13.696 1.00 74.50 85 PHE A N 1
ATOM 664 C CA . PHE A 1 85 ? 8.728 7.452 -13.838 1.00 74.50 85 PHE A CA 1
ATOM 665 C C . PHE A 1 85 ? 8.002 6.254 -13.205 1.00 74.50 85 PHE A C 1
ATOM 667 O O . PHE A 1 85 ? 7.013 6.445 -12.498 1.00 74.50 85 PHE A O 1
ATOM 674 N N . LEU A 1 86 ? 8.527 5.030 -13.363 1.00 72.94 86 LEU A N 1
ATOM 675 C CA . LEU A 1 86 ? 7.994 3.847 -12.670 1.00 72.94 86 LEU A CA 1
ATOM 676 C C . LEU A 1 86 ? 8.083 3.987 -11.150 1.00 72.94 86 LEU A C 1
ATOM 678 O O . LEU A 1 86 ? 7.127 3.644 -10.456 1.00 72.94 86 LEU A O 1
ATOM 682 N N . PHE A 1 87 ? 9.192 4.522 -10.631 1.00 75.06 87 PHE A N 1
ATOM 683 C CA . PHE A 1 87 ? 9.321 4.800 -9.199 1.00 75.06 87 PHE A CA 1
ATOM 684 C C . PHE A 1 87 ? 8.296 5.826 -8.720 1.00 75.06 87 PHE A C 1
ATOM 686 O O . PHE A 1 87 ? 7.657 5.597 -7.697 1.00 75.06 87 PHE A O 1
ATOM 693 N N . LEU A 1 88 ? 8.088 6.916 -9.462 1.00 78.94 88 LEU A N 1
ATOM 694 C CA . LEU A 1 88 ? 7.081 7.924 -9.126 1.00 78.94 88 LEU A CA 1
ATOM 695 C C . LEU A 1 88 ? 5.675 7.309 -9.051 1.00 78.94 88 LEU A C 1
ATOM 697 O O . LEU A 1 88 ? 4.975 7.485 -8.053 1.00 78.94 88 LEU A O 1
ATOM 701 N N . VAL A 1 89 ? 5.280 6.554 -10.081 1.00 75.69 89 VAL A N 1
ATOM 702 C CA . VAL A 1 89 ? 3.976 5.875 -10.134 1.00 75.69 89 VAL A CA 1
ATOM 703 C C . VAL A 1 89 ? 3.853 4.842 -9.015 1.00 75.69 89 VAL A C 1
ATOM 705 O O . VAL A 1 89 ? 2.820 4.777 -8.352 1.00 75.69 89 VAL A O 1
ATOM 708 N N . GLY A 1 90 ? 4.910 4.071 -8.755 1.00 77.50 90 GLY A N 1
ATOM 709 C CA . GLY A 1 90 ? 4.954 3.093 -7.671 1.00 77.50 90 GLY A CA 1
ATOM 710 C C . GLY A 1 90 ? 4.796 3.735 -6.293 1.00 77.50 90 GLY A C 1
ATOM 711 O O . GLY A 1 90 ? 3.995 3.263 -5.489 1.00 77.50 90 GLY A O 1
ATOM 712 N N . ILE A 1 91 ? 5.492 4.842 -6.029 1.00 80.06 91 ILE A N 1
ATOM 713 C CA . ILE A 1 91 ? 5.374 5.598 -4.773 1.00 80.06 91 ILE A CA 1
ATOM 714 C C . ILE A 1 91 ? 3.961 6.164 -4.623 1.00 80.06 91 ILE A C 1
ATOM 716 O O . ILE A 1 91 ? 3.351 6.002 -3.567 1.00 80.06 91 ILE A O 1
ATOM 720 N N . LEU A 1 92 ? 3.411 6.774 -5.676 1.00 80.44 92 LEU A N 1
ATOM 721 C CA . LEU A 1 92 ? 2.041 7.287 -5.662 1.00 80.44 92 LEU A CA 1
ATOM 722 C C . LEU A 1 92 ? 1.034 6.167 -5.366 1.00 80.44 92 LEU A C 1
ATOM 724 O O . LEU A 1 92 ? 0.142 6.327 -4.534 1.00 80.44 92 LEU A O 1
ATOM 728 N N . PHE A 1 93 ? 1.215 5.007 -5.994 1.00 77.88 93 PHE A N 1
ATOM 729 C CA . PHE A 1 93 ? 0.386 3.832 -5.765 1.00 77.88 93 PHE A CA 1
ATOM 730 C C . PHE A 1 93 ? 0.491 3.313 -4.321 1.00 77.88 93 PHE A C 1
ATOM 732 O O . PHE A 1 93 ? -0.526 3.012 -3.694 1.00 77.88 93 PHE A O 1
ATOM 739 N N . ILE A 1 94 ? 1.700 3.281 -3.750 1.00 79.44 94 ILE A N 1
ATOM 740 C CA . ILE A 1 94 ? 1.925 2.925 -2.342 1.00 79.44 94 ILE A CA 1
ATOM 741 C C . ILE A 1 94 ? 1.207 3.909 -1.408 1.00 79.44 94 ILE A C 1
ATOM 743 O O . ILE A 1 94 ? 0.538 3.474 -0.469 1.00 79.44 94 ILE A O 1
ATOM 747 N N . ILE A 1 95 ? 1.278 5.217 -1.676 1.00 81.88 95 ILE A N 1
ATOM 748 C CA . ILE A 1 95 ? 0.572 6.245 -0.893 1.00 81.88 95 ILE A CA 1
ATOM 749 C C . ILE A 1 95 ? -0.945 6.023 -0.935 1.00 81.88 95 ILE A C 1
ATOM 751 O O . ILE A 1 95 ? -1.603 6.085 0.105 1.00 81.88 95 ILE A O 1
ATOM 755 N N . LEU A 1 96 ? -1.509 5.709 -2.103 1.00 78.38 96 LEU A N 1
ATOM 756 C CA . LEU A 1 96 ? -2.938 5.404 -2.226 1.00 78.38 96 LEU A CA 1
ATOM 757 C C . LEU A 1 96 ? -3.337 4.188 -1.378 1.00 78.38 96 LEU A C 1
ATOM 759 O O . LEU A 1 96 ? -4.358 4.227 -0.685 1.00 78.38 96 LEU A O 1
ATOM 763 N N . ILE A 1 97 ? -2.513 3.136 -1.372 1.00 77.56 97 ILE A N 1
ATOM 764 C CA . ILE A 1 97 ? -2.723 1.964 -0.512 1.00 77.56 97 ILE A CA 1
ATOM 765 C C . ILE A 1 97 ? -2.674 2.356 0.969 1.00 77.56 97 ILE A C 1
ATOM 767 O O . ILE A 1 97 ? -3.537 1.931 1.739 1.00 77.56 97 ILE A O 1
ATOM 771 N N . LEU A 1 98 ? -1.699 3.175 1.372 1.00 82.75 98 LEU A N 1
ATOM 772 C CA . LEU A 1 98 ? -1.555 3.655 2.749 1.00 82.75 98 LEU A CA 1
ATOM 773 C C . LEU A 1 98 ? -2.791 4.432 3.213 1.00 82.75 98 LEU A C 1
ATOM 775 O O . LEU A 1 98 ? -3.298 4.176 4.305 1.00 82.75 98 LEU A O 1
ATOM 779 N N . ILE A 1 99 ? -3.314 5.336 2.383 1.00 79.56 99 ILE A N 1
ATOM 780 C CA . ILE A 1 99 ? -4.533 6.098 2.694 1.00 79.56 99 ILE A CA 1
ATOM 781 C C . ILE A 1 99 ? -5.727 5.154 2.838 1.00 79.56 99 ILE A C 1
ATOM 783 O O . ILE A 1 99 ? -6.473 5.234 3.816 1.00 79.56 99 ILE A O 1
ATOM 787 N N . HIS A 1 100 ? -5.892 4.225 1.898 1.00 78.38 100 HIS A N 1
ATOM 788 C CA . HIS A 1 100 ? -6.977 3.253 1.945 1.00 78.38 100 HIS A CA 1
ATOM 789 C C . HIS A 1 100 ? -6.922 2.396 3.220 1.00 78.38 100 HIS A C 1
ATOM 791 O O . HIS A 1 100 ? -7.938 2.192 3.890 1.00 78.38 100 HIS A O 1
ATOM 797 N N . PHE A 1 101 ? -5.725 1.946 3.602 1.00 78.88 101 PHE A N 1
ATOM 798 C CA . PHE A 1 101 ? -5.508 1.223 4.849 1.00 78.88 101 PHE A CA 1
ATOM 799 C C . PHE A 1 101 ? -5.770 2.066 6.087 1.00 78.88 101 PHE A C 1
ATOM 801 O O . PHE A 1 101 ? -6.419 1.575 7.007 1.00 78.88 101 PHE A O 1
ATOM 808 N N . SER A 1 102 ? -5.342 3.324 6.103 1.00 87.50 102 SER A N 1
ATOM 809 C CA . SER A 1 102 ? -5.640 4.247 7.200 1.00 87.50 102 SER A CA 1
ATOM 810 C C . SER A 1 102 ? -7.152 4.359 7.436 1.00 87.50 102 SER A C 1
ATOM 812 O O . SER A 1 102 ? -7.629 4.210 8.563 1.00 87.50 102 SER A O 1
ATOM 814 N N . ILE A 1 103 ? -7.936 4.492 6.360 1.00 82.50 103 ILE A N 1
ATOM 815 C CA . ILE A 1 103 ? -9.403 4.537 6.436 1.00 82.50 103 ILE A CA 1
ATOM 816 C C . ILE A 1 103 ? -9.974 3.207 6.947 1.00 82.50 103 ILE A C 1
ATOM 818 O O . ILE A 1 103 ? -10.857 3.208 7.807 1.00 82.50 103 ILE A O 1
ATOM 822 N N . ALA A 1 104 ? -9.487 2.072 6.442 1.00 81.38 104 ALA A N 1
ATOM 823 C CA . ALA A 1 104 ? -9.951 0.752 6.868 1.00 81.38 104 ALA A CA 1
ATOM 824 C C . ALA A 1 104 ? -9.671 0.494 8.359 1.00 81.38 104 ALA A C 1
ATOM 826 O O . ALA A 1 104 ? -10.562 0.053 9.088 1.00 81.38 104 ALA A O 1
ATOM 827 N N . ILE A 1 105 ? -8.465 0.830 8.824 1.00 80.00 105 ILE A N 1
ATOM 828 C CA . ILE A 1 105 ? -8.064 0.725 10.232 1.00 80.00 105 ILE A CA 1
ATOM 829 C C . ILE A 1 105 ? -8.929 1.646 11.096 1.00 80.00 105 ILE A C 1
ATOM 831 O O . ILE A 1 105 ? -9.435 1.212 12.130 1.00 80.00 105 ILE A O 1
ATOM 835 N N . SER A 1 106 ? -9.163 2.884 10.655 1.00 82.94 106 SER A N 1
ATOM 836 C CA . SER A 1 106 ? -10.024 3.838 11.361 1.00 82.94 106 SER A CA 1
ATOM 837 C C . SER A 1 106 ? -11.451 3.302 11.531 1.00 82.94 106 SER A C 1
ATOM 839 O O . SER A 1 106 ? -11.979 3.290 12.645 1.00 82.94 106 SER A O 1
ATOM 841 N N . LYS A 1 107 ? -12.058 2.754 10.469 1.00 81.81 107 LYS A N 1
ATOM 842 C CA . LYS A 1 107 ? -13.385 2.117 10.548 1.00 81.81 107 LYS A CA 1
ATOM 843 C C . LYS A 1 107 ? -13.402 0.946 11.530 1.00 81.81 107 LYS A C 1
ATOM 845 O O . LYS A 1 107 ? -14.311 0.859 12.355 1.00 81.81 107 LYS A O 1
ATOM 850 N N . LEU A 1 108 ? -12.395 0.074 11.475 1.00 86.88 108 LEU A N 1
ATOM 851 C CA . LEU A 1 108 ? -12.300 -1.077 12.373 1.00 86.88 108 LEU A CA 1
ATOM 852 C C . LEU A 1 108 ? -12.159 -0.643 13.840 1.00 86.88 108 LEU A C 1
ATOM 854 O O . LEU A 1 108 ? -12.802 -1.213 14.720 1.00 86.88 108 LEU A O 1
ATOM 858 N N . HIS A 1 109 ? -11.382 0.408 14.099 1.00 88.75 109 HIS A N 1
ATOM 859 C CA . HIS A 1 109 ? -11.249 0.990 15.430 1.00 88.75 109 HIS A CA 1
ATOM 860 C C . HIS A 1 109 ? -12.588 1.525 15.961 1.00 88.75 109 HIS A C 1
ATOM 862 O O . HIS A 1 109 ? -12.948 1.245 17.105 1.00 88.75 109 HIS A O 1
ATOM 868 N N . GLN A 1 110 ? -13.365 2.227 15.127 1.00 93.38 110 GLN A N 1
ATOM 869 C CA . GLN A 1 110 ? -14.699 2.708 15.509 1.00 93.38 110 GLN A CA 1
ATOM 870 C C . GLN A 1 110 ? -15.664 1.555 15.819 1.00 93.38 110 GLN A C 1
ATOM 872 O O . GLN A 1 110 ? -16.395 1.616 16.807 1.00 93.38 110 GLN A O 1
ATOM 877 N N . MET A 1 111 ? -15.641 0.481 15.024 1.00 92.38 111 MET A N 1
ATOM 878 C CA . MET A 1 111 ? -16.466 -0.708 15.273 1.00 92.38 111 MET A CA 1
ATOM 879 C C . MET A 1 111 ? -16.100 -1.395 16.592 1.00 92.38 111 MET A C 1
ATOM 881 O O . MET A 1 111 ? -16.990 -1.709 17.380 1.00 92.38 111 MET A O 1
ATOM 885 N N . ASN A 1 112 ? -14.805 -1.567 16.869 1.00 96.06 112 ASN A N 1
ATOM 886 C CA . ASN A 1 112 ? -14.337 -2.137 18.134 1.00 96.06 112 ASN A CA 1
ATOM 887 C C . ASN A 1 112 ? -14.759 -1.277 19.329 1.00 96.06 112 ASN A C 1
ATOM 889 O O . ASN A 1 112 ? -15.226 -1.810 20.334 1.00 96.06 112 ASN A O 1
ATOM 893 N N . LYS A 1 113 ? -14.644 0.053 19.212 1.00 96.50 113 LYS A N 1
ATOM 894 C CA . LYS A 1 113 ? -15.100 0.985 20.249 1.00 96.50 113 LYS A CA 1
ATOM 895 C C . LYS A 1 113 ? -16.600 0.837 20.506 1.00 96.50 113 LYS A C 1
ATOM 897 O O . LYS A 1 113 ? -17.001 0.719 21.661 1.00 96.50 113 LYS A O 1
ATOM 902 N N . LYS A 1 114 ? -17.412 0.788 19.446 1.00 97.12 114 LYS A N 1
ATOM 903 C CA . LYS A 1 114 ? -18.864 0.601 19.553 1.00 97.12 114 LYS A CA 1
ATOM 904 C C . LYS A 1 114 ? -19.217 -0.732 20.221 1.00 97.12 114 LYS A C 1
ATOM 906 O O . LYS A 1 114 ? -20.016 -0.750 21.149 1.00 97.12 114 LYS A O 1
ATOM 911 N N . MET A 1 115 ? -18.569 -1.824 19.820 1.00 97.25 115 MET A N 1
ATOM 912 C CA . MET A 1 115 ? -18.797 -3.149 20.407 1.00 97.25 115 MET A CA 1
ATOM 913 C C . MET A 1 115 ? -18.406 -3.201 21.893 1.00 97.25 115 MET A C 1
ATOM 915 O O . MET A 1 115 ? -19.120 -3.790 22.703 1.00 97.25 115 MET A O 1
ATOM 919 N N . ALA A 1 116 ? -17.309 -2.544 22.280 1.00 97.38 116 ALA A N 1
ATOM 920 C CA . ALA A 1 116 ? -16.921 -2.424 23.684 1.00 97.38 116 ALA A CA 1
ATOM 921 C C . ALA A 1 116 ? -17.951 -1.624 24.504 1.00 97.38 116 ALA A C 1
ATOM 923 O O . ALA A 1 116 ? -18.255 -1.996 25.637 1.00 97.38 116 ALA A O 1
ATOM 924 N N . GLN A 1 117 ? -18.518 -0.559 23.928 1.00 97.12 117 GLN A N 1
ATOM 925 C CA . GLN A 1 117 ? -19.578 0.230 24.566 1.00 97.12 117 GLN A CA 1
ATOM 926 C C . GLN A 1 117 ? -20.872 -0.576 24.737 1.00 97.12 117 GLN A C 1
ATOM 928 O O . GLN A 1 117 ? -21.465 -0.550 25.813 1.00 97.12 117 GLN A O 1
ATOM 933 N N . GLU A 1 118 ? -21.288 -1.326 23.717 1.00 97.62 118 GLU A N 1
ATOM 934 C CA . GLU A 1 118 ? -22.458 -2.210 23.794 1.00 97.62 118 GLU A CA 1
ATOM 935 C C . GLU A 1 118 ? -22.281 -3.290 24.871 1.00 97.62 118 GLU A C 1
ATOM 937 O O . GLU A 1 118 ? -23.190 -3.516 25.670 1.00 97.62 118 GLU A O 1
ATOM 942 N N . LEU A 1 119 ? -21.089 -3.890 24.973 1.00 97.75 119 LEU A N 1
ATOM 943 C CA . LEU A 1 119 ? -20.764 -4.839 26.043 1.00 97.75 119 LEU A CA 1
ATOM 944 C C . LEU A 1 119 ? -20.809 -4.205 27.439 1.00 97.75 119 LEU A C 1
ATOM 946 O O . LEU A 1 119 ? -21.274 -4.849 28.380 1.00 97.75 119 LEU A O 1
ATOM 950 N N . ALA A 1 120 ? -20.330 -2.969 27.590 1.00 96.75 120 ALA A N 1
ATOM 951 C CA . ALA A 1 120 ? -20.360 -2.262 28.869 1.00 96.75 120 ALA A CA 1
ATOM 952 C C . ALA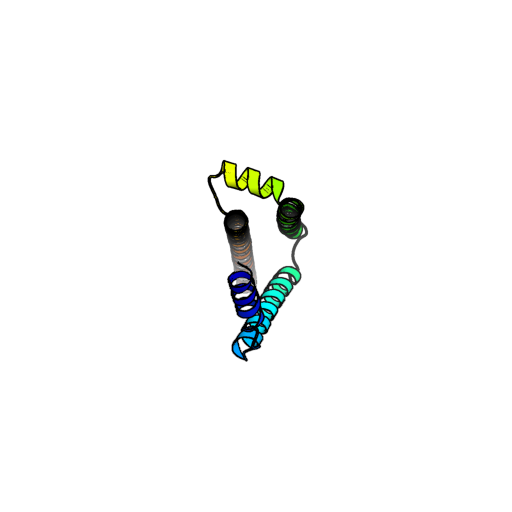 A 1 120 ? -21.799 -1.962 29.320 1.00 96.75 120 ALA A C 1
ATOM 954 O O . ALA A 1 120 ? -22.145 -2.234 30.470 1.00 96.75 120 ALA A O 1
ATOM 955 N N . MET A 1 121 ? -22.652 -1.474 28.411 1.00 97.25 121 MET A N 1
ATOM 956 C CA . MET A 1 121 ? -24.072 -1.237 28.702 1.00 97.25 121 MET A CA 1
ATOM 957 C C . MET A 1 121 ? -24.794 -2.539 29.058 1.00 97.25 121 MET A C 1
ATOM 959 O O . MET A 1 121 ? -25.511 -2.587 30.055 1.00 97.25 121 MET A O 1
ATOM 963 N N . LEU A 1 122 ? -24.549 -3.615 28.300 1.00 96.81 122 LEU A N 1
ATOM 964 C CA . LEU A 1 122 ? -25.146 -4.921 28.578 1.00 96.81 122 LEU A CA 1
ATOM 965 C C . LEU A 1 122 ? -24.747 -5.447 29.965 1.00 96.81 122 LEU A C 1
ATOM 967 O O . LEU A 1 122 ? -25.594 -5.953 30.696 1.00 96.81 122 LEU A O 1
ATOM 971 N N . LYS A 1 123 ? -23.473 -5.297 30.353 1.00 95.62 123 LYS A N 1
ATOM 972 C CA . LYS A 1 123 ? -22.989 -5.677 31.690 1.00 95.62 123 LYS A CA 1
ATOM 973 C C . LYS A 1 123 ? -23.634 -4.855 32.808 1.00 95.62 123 LYS A C 1
ATOM 975 O O . LYS A 1 123 ? -23.977 -5.434 33.831 1.00 95.62 123 LYS A O 1
ATOM 980 N N . SER A 1 124 ? -23.829 -3.551 32.609 1.00 94.81 124 SER A N 1
ATOM 981 C CA . SER A 1 124 ? -24.522 -2.686 33.576 1.00 94.81 124 SER A CA 1
ATOM 982 C C . SER A 1 124 ? -25.969 -3.129 33.791 1.00 94.81 124 SER A C 1
ATOM 984 O O . SER A 1 124 ? -26.368 -3.334 34.928 1.00 94.81 124 SER A O 1
ATOM 986 N N . THR A 1 125 ? -26.728 -3.383 32.719 1.00 94.75 125 THR A N 1
ATOM 987 C CA . THR A 1 125 ? -28.127 -3.833 32.843 1.00 94.75 125 THR A CA 1
ATOM 988 C C . THR A 1 125 ? -28.263 -5.188 33.540 1.00 94.75 125 THR A C 1
ATOM 990 O O . THR A 1 125 ? -29.280 -5.442 34.179 1.00 94.75 125 THR A O 1
ATOM 993 N N . LEU A 1 126 ? -27.273 -6.077 33.403 1.00 94.69 126 LEU A N 1
ATOM 994 C CA . LEU A 1 126 ? -27.252 -7.343 34.138 1.00 94.69 126 LEU A CA 1
ATOM 995 C C . LEU A 1 126 ? -26.939 -7.131 35.624 1.00 94.69 126 LEU A C 1
ATOM 997 O O . LEU A 1 126 ? -27.609 -7.733 36.451 1.00 94.69 126 LEU A O 1
ATOM 1001 N N . SER A 1 127 ? -25.987 -6.251 35.952 1.00 92.69 127 SER A N 1
ATOM 1002 C CA . SER A 1 127 ? -25.635 -5.924 37.341 1.00 92.69 127 SER A CA 1
ATOM 1003 C C . SER A 1 127 ? -26.767 -5.234 38.105 1.00 92.69 127 SER A C 1
ATOM 1005 O O . SER A 1 127 ? -26.866 -5.432 39.305 1.00 92.69 127 SER A O 1
ATOM 1007 N N . ASP A 1 128 ? -27.600 -4.430 37.439 1.00 88.69 128 ASP A N 1
ATOM 1008 C CA . ASP A 1 128 ? -28.733 -3.735 38.077 1.00 88.69 128 ASP A CA 1
ATOM 1009 C C . ASP A 1 128 ? -29.932 -4.667 38.358 1.00 88.69 128 ASP A C 1
ATOM 1011 O O . ASP A 1 128 ? -30.900 -4.262 39.002 1.00 88.69 128 ASP A O 1
ATOM 1015 N N . ARG A 1 129 ? -29.919 -5.893 37.812 1.00 81.19 129 ARG A N 1
ATOM 1016 C CA . ARG A 1 129 ? -30.976 -6.904 37.996 1.00 81.19 129 ARG A CA 1
ATOM 1017 C C . ARG A 1 129 ? -30.676 -7.908 39.112 1.00 81.19 129 ARG A C 1
ATOM 1019 O O . ARG A 1 129 ? -31.569 -8.694 39.429 1.00 81.19 129 ARG A O 1
ATOM 1026 N N . GLU A 1 130 ? -29.458 -7.905 39.645 1.00 61.69 130 GLU A N 1
ATOM 1027 C CA . GLU A 1 130 ? -29.034 -8.683 40.819 1.00 61.69 130 GLU A CA 1
ATOM 1028 C C . GLU A 1 130 ? -29.191 -7.854 42.100 1.00 61.69 130 GLU A C 1
ATOM 1030 O O . GLU A 1 130 ? -29.600 -8.450 43.123 1.00 61.69 130 GLU A O 1
#